Protein AF-A0A5K0ZL89-F1 (afdb_monomer_lite)

pLDDT: mean 92.08, std 4.56, range [72.5, 96.88]

Radius of gyration: 9.75 Å; chains: 1; bounding box: 21×14×28 Å

Foldseek 3Di:
DLVVLVVVVCVVCCVVPVQAWEAEPVPGTDHDPPDPHYHYDDSD

InterPro domains:
  IPR000760 Inositol monophosphatase-like [PF00459] (1-44)

Sequence (44 aa):
TDKRSETVILDVVRKNFVDHLILGEEGGLIGDTSSDYLWCIDPL

Structure (mmCIF, N/CA/C/O backbone):
data_AF-A0A5K0ZL89-F1
#
_entry.id   AF-A0A5K0ZL89-F1
#
loop_
_atom_site.group_PDB
_atom_site.id
_atom_site.type_symbol
_atom_site.label_atom_id
_atom_site.label_alt_id
_atom_site.label_comp_id
_atom_site.label_asym_id
_atom_site.label_entity_id
_atom_site.label_seq_id
_atom_site.pdbx_PDB_ins_code
_atom_site.Cartn_x
_atom_site.Cartn_y
_atom_site.Cartn_z
_atom_site.occupancy
_atom_site.B_iso_or_equiv
_atom_site.auth_seq_id
_atom_site.auth_comp_id
_atom_site.auth_asym_id
_atom_site.auth_atom_id
_atom_site.pdbx_PDB_model_num
ATOM 1 N N . THR A 1 1 ? 10.261 -2.760 -16.825 1.00 72.50 1 THR A N 1
ATOM 2 C CA . THR A 1 1 ? 11.117 -2.802 -15.631 1.00 72.50 1 THR A CA 1
ATOM 3 C C . THR A 1 1 ? 10.226 -2.756 -14.425 1.00 72.50 1 THR A C 1
ATOM 5 O O . THR A 1 1 ? 9.190 -2.098 -14.510 1.00 72.50 1 THR A O 1
ATOM 8 N N . ASP A 1 2 ? 10.625 -3.429 -13.359 1.00 86.88 2 ASP A N 1
ATOM 9 C CA . ASP A 1 2 ? 9.788 -3.821 -12.217 1.00 86.88 2 ASP A CA 1
ATOM 10 C C . ASP A 1 2 ? 9.079 -2.645 -11.554 1.00 86.88 2 ASP A C 1
ATOM 12 O O . ASP A 1 2 ? 7.891 -2.730 -11.266 1.00 86.88 2 ASP A O 1
ATOM 16 N N . LYS A 1 3 ? 9.704 -1.461 -11.528 1.00 87.62 3 LYS A N 1
ATOM 17 C CA . LYS A 1 3 ? 9.053 -0.203 -11.111 1.00 87.62 3 LYS A CA 1
ATOM 18 C C . LYS A 1 3 ? 7.739 0.122 -11.825 1.00 87.62 3 LYS A C 1
ATOM 20 O O . LYS A 1 3 ? 6.830 0.694 -11.227 1.00 87.62 3 LYS A O 1
ATOM 25 N N . ARG A 1 4 ? 7.617 -0.192 -13.121 1.00 91.00 4 ARG A N 1
ATOM 26 C CA . ARG A 1 4 ? 6.360 0.031 -13.861 1.00 91.00 4 ARG A CA 1
ATOM 27 C C . ARG A 1 4 ? 5.282 -0.954 -13.425 1.00 91.00 4 ARG A C 1
ATOM 29 O O . ARG A 1 4 ? 4.130 -0.549 -13.319 1.00 91.00 4 ARG A O 1
ATOM 36 N N . SER A 1 5 ? 5.659 -2.204 -13.174 1.00 91.88 5 SER A N 1
ATOM 37 C CA . SER A 1 5 ? 4.752 -3.219 -12.639 1.00 91.88 5 SER A CA 1
ATOM 38 C C . SER A 1 5 ? 4.292 -2.822 -11.235 1.00 91.88 5 SER A C 1
ATOM 40 O O . SER A 1 5 ? 3.090 -2.775 -10.987 1.00 91.88 5 SER A O 1
ATOM 42 N N . GLU A 1 6 ? 5.222 -2.401 -10.369 1.00 94.31 6 GLU A N 1
ATOM 43 C CA . GLU A 1 6 ? 4.922 -1.913 -9.019 1.00 94.31 6 GLU A CA 1
ATOM 44 C C . GLU A 1 6 ? 3.929 -0.748 -9.050 1.00 94.31 6 GLU A C 1
ATOM 46 O O . GLU A 1 6 ? 2.911 -0.782 -8.368 1.00 94.31 6 GLU A O 1
ATOM 51 N N . THR A 1 7 ? 4.163 0.247 -9.912 1.00 93.88 7 THR A N 1
ATOM 52 C CA . THR A 1 7 ? 3.286 1.424 -10.027 1.00 93.88 7 THR A CA 1
ATOM 53 C C . THR A 1 7 ? 1.848 1.032 -10.383 1.00 93.88 7 THR A C 1
ATOM 55 O O . THR A 1 7 ? 0.902 1.558 -9.801 1.00 93.88 7 THR A O 1
ATOM 58 N N . VAL A 1 8 ? 1.666 0.079 -11.305 1.00 95.44 8 VAL A N 1
ATOM 59 C CA . VAL A 1 8 ? 0.327 -0.384 -11.706 1.00 95.44 8 VAL A CA 1
ATOM 60 C C . VAL A 1 8 ? -0.370 -1.124 -10.562 1.00 95.44 8 VAL A C 1
ATOM 62 O O . VAL A 1 8 ? -1.562 -0.910 -10.339 1.00 95.44 8 VAL A O 1
ATOM 65 N N . ILE A 1 9 ? 0.353 -1.964 -9.816 1.00 93.81 9 ILE A N 1
ATOM 66 C CA . ILE A 1 9 ? -0.209 -2.675 -8.659 1.00 93.81 9 ILE A CA 1
ATOM 67 C C . ILE A 1 9 ? -0.588 -1.669 -7.563 1.00 93.81 9 ILE A C 1
ATOM 69 O O . ILE A 1 9 ? -1.703 -1.727 -7.041 1.00 93.81 9 ILE A O 1
ATOM 73 N N . LEU A 1 10 ? 0.288 -0.703 -7.267 1.00 93.88 10 LEU A N 1
ATOM 74 C CA . LEU A 1 10 ? 0.039 0.359 -6.290 1.00 93.88 10 LEU A CA 1
ATOM 75 C C . LEU A 1 10 ? -1.226 1.158 -6.618 1.00 93.88 10 LEU A C 1
ATOM 77 O O . LEU A 1 10 ? -2.029 1.416 -5.721 1.00 93.88 10 LEU A O 1
ATOM 81 N N . ASP A 1 11 ? -1.441 1.511 -7.887 1.00 95.12 11 ASP A N 1
ATOM 82 C CA . ASP A 1 11 ? -2.631 2.249 -8.321 1.00 95.12 11 ASP A CA 1
ATOM 83 C C . ASP A 1 11 ? -3.928 1.459 -8.100 1.00 95.12 11 ASP A C 1
ATOM 85 O O . ASP A 1 11 ? -4.958 2.036 -7.738 1.00 95.12 11 ASP A O 1
ATOM 89 N N . VAL A 1 12 ? -3.897 0.139 -8.303 1.00 95.69 12 VAL A N 1
ATOM 90 C CA . VAL A 1 12 ? -5.056 -0.731 -8.062 1.00 95.69 12 VAL A CA 1
ATOM 91 C C . VAL A 1 12 ? -5.311 -0.885 -6.568 1.00 95.69 12 VAL A C 1
ATOM 93 O O . VAL A 1 12 ? -6.449 -0.704 -6.132 1.00 95.69 12 VAL A O 1
ATOM 96 N N . VAL A 1 13 ? -4.277 -1.179 -5.775 1.00 94.31 13 VAL A N 1
ATOM 97 C CA . VAL A 1 13 ? -4.423 -1.366 -4.324 1.00 94.31 13 VAL A CA 1
ATOM 98 C C . VAL A 1 13 ? -4.926 -0.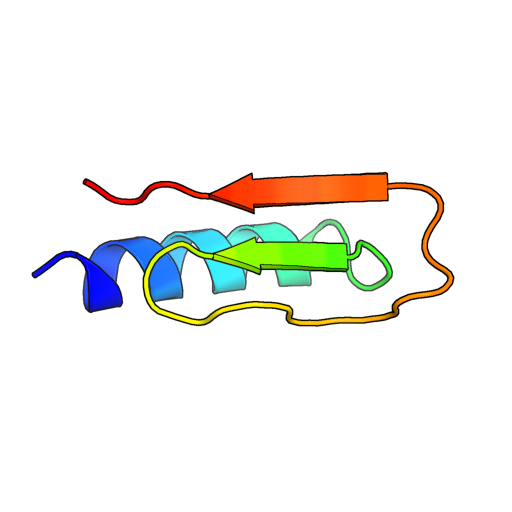079 -3.681 1.00 94.31 13 VAL A C 1
ATOM 100 O O . VAL A 1 13 ? -5.951 -0.108 -3.011 1.00 94.31 13 VAL A O 1
ATOM 103 N N . ARG A 1 14 ? -4.316 1.073 -3.982 1.00 92.31 14 ARG A N 1
ATOM 104 C CA . ARG A 1 14 ? -4.740 2.369 -3.425 1.00 92.31 14 ARG A CA 1
ATOM 105 C C . ARG A 1 14 ? -6.163 2.763 -3.801 1.00 92.31 14 ARG A C 1
ATOM 107 O O . ARG A 1 14 ? -6.826 3.430 -3.018 1.00 92.31 14 ARG A O 1
ATOM 114 N N . LYS A 1 15 ? -6.648 2.377 -4.986 1.00 95.44 15 LYS A N 1
ATOM 115 C CA . LYS A 1 15 ? -8.039 2.650 -5.389 1.00 95.44 15 LYS A CA 1
ATOM 116 C C .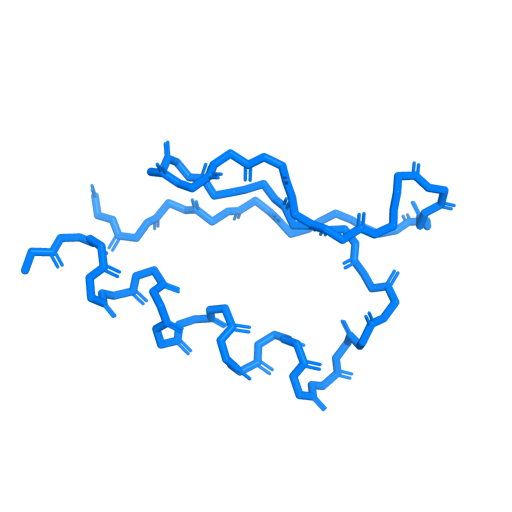 LYS A 1 15 ? -9.065 1.833 -4.610 1.00 95.44 15 LYS A C 1
ATOM 118 O O . LYS A 1 15 ? -10.185 2.304 -4.448 1.00 95.44 15 LYS A O 1
ATOM 123 N N . ASN A 1 16 ? -8.712 0.624 -4.181 1.00 96.25 16 ASN A N 1
ATOM 124 C CA . ASN A 1 16 ? -9.645 -0.296 -3.523 1.00 96.25 16 ASN A CA 1
ATOM 125 C C . ASN A 1 16 ? -9.473 -0.330 -1.997 1.00 96.25 16 ASN A C 1
ATOM 127 O O . ASN A 1 16 ? -10.423 -0.645 -1.289 1.00 96.25 16 ASN A O 1
ATOM 131 N N . PHE A 1 17 ? -8.283 0.017 -1.508 1.00 94.31 17 PHE A N 1
ATOM 132 C CA . PHE A 1 17 ? -7.850 -0.110 -0.120 1.00 94.31 17 PHE A CA 1
ATOM 133 C C . PHE A 1 17 ? -7.033 1.128 0.278 1.00 94.31 17 PHE A C 1
ATOM 135 O O . PHE A 1 17 ? -5.812 1.080 0.421 1.00 94.31 17 PHE A O 1
ATOM 142 N N . VAL A 1 18 ? -7.710 2.274 0.368 1.00 91.25 18 VAL A N 1
ATOM 143 C CA . VAL A 1 18 ? -7.088 3.598 0.579 1.00 91.25 18 VAL A CA 1
ATOM 144 C C . VAL A 1 18 ? -6.280 3.681 1.879 1.00 91.25 18 VAL A C 1
ATOM 146 O O . VAL A 1 18 ? -5.280 4.393 1.938 1.00 91.25 18 VAL A O 1
ATOM 149 N N . ASP A 1 19 ? -6.727 2.973 2.906 1.00 92.69 19 ASP A N 1
ATOM 150 C CA . ASP A 1 19 ? -6.222 2.967 4.278 1.00 92.69 19 ASP A CA 1
ATOM 151 C C . ASP A 1 19 ? -5.284 1.790 4.575 1.00 92.69 19 ASP A C 1
ATOM 153 O O . ASP A 1 19 ? -4.787 1.663 5.692 1.00 92.69 19 ASP A O 1
ATOM 157 N N . HIS A 1 20 ? -5.010 0.929 3.593 1.00 95.38 20 HIS A N 1
ATOM 158 C CA . HIS A 1 20 ? -4.088 -0.186 3.780 1.00 95.38 20 HIS A CA 1
ATOM 159 C C . HIS A 1 20 ? -2.630 0.269 3.666 1.00 95.38 20 HIS A C 1
ATOM 161 O O . HIS A 1 20 ? -2.272 1.079 2.804 1.00 95.38 20 HIS A O 1
ATOM 167 N N . LEU A 1 21 ? -1.769 -0.298 4.511 1.00 96.88 21 LEU A N 1
ATOM 168 C CA . LEU A 1 21 ? -0.325 -0.140 4.394 1.00 96.88 21 LEU A CA 1
ATOM 169 C C . LEU A 1 21 ? 0.197 -1.006 3.245 1.00 96.88 21 LEU A C 1
ATOM 171 O O . LEU A 1 21 ? -0.294 -2.109 2.998 1.00 96.88 21 LEU A O 1
ATOM 175 N N . ILE A 1 22 ? 1.219 -0.525 2.548 1.00 96.31 22 ILE A N 1
ATOM 176 C CA . ILE A 1 22 ? 1.864 -1.236 1.448 1.00 96.31 22 ILE A CA 1
ATOM 177 C C . ILE A 1 22 ? 3.378 -1.238 1.673 1.00 96.31 22 ILE A C 1
ATOM 179 O O . ILE A 1 22 ? 3.952 -0.212 2.019 1.00 96.31 22 ILE A O 1
ATOM 183 N N . LEU A 1 23 ? 4.026 -2.379 1.460 1.00 95.81 23 LEU A N 1
ATOM 184 C CA . LEU A 1 23 ? 5.474 -2.544 1.382 1.00 95.81 23 LEU A CA 1
ATOM 185 C C . LEU A 1 23 ? 5.813 -3.051 -0.022 1.00 95.81 23 LEU A C 1
ATOM 187 O O . LEU A 1 23 ? 5.552 -4.210 -0.342 1.00 95.81 23 LEU A O 1
ATOM 191 N N . GLY A 1 24 ? 6.359 -2.170 -0.854 1.00 94.19 24 GLY A N 1
ATOM 192 C CA . GLY A 1 24 ? 6.884 -2.519 -2.171 1.00 94.19 24 GLY A CA 1
ATOM 193 C C . GLY A 1 24 ? 8.378 -2.827 -2.117 1.00 94.19 24 GLY A C 1
ATOM 194 O O . GLY A 1 24 ? 9.109 -2.186 -1.357 1.00 94.19 24 GLY A O 1
ATOM 195 N N . GLU A 1 25 ? 8.835 -3.795 -2.907 1.00 89.94 25 GLU A N 1
ATOM 196 C CA . GLU A 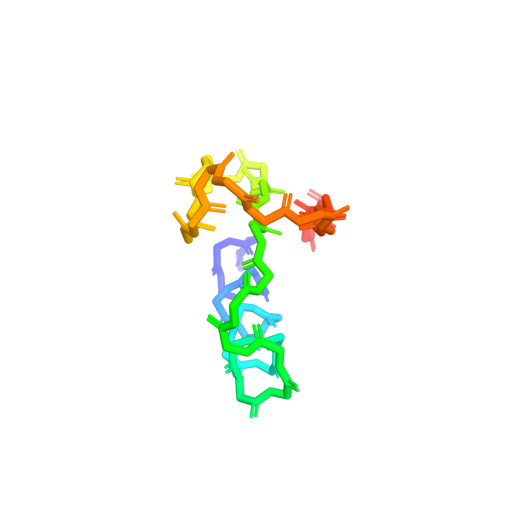1 25 ? 10.256 -4.143 -3.032 1.00 89.94 25 GLU A CA 1
ATOM 197 C C . GLU A 1 25 ? 11.110 -2.947 -3.486 1.00 89.94 25 GLU A C 1
ATOM 199 O O . GLU A 1 25 ? 12.167 -2.670 -2.917 1.00 89.94 25 GLU A O 1
ATOM 204 N N . GLU A 1 26 ? 10.619 -2.193 -4.469 1.00 85.88 26 GLU A N 1
ATOM 205 C CA . GLU A 1 26 ? 11.334 -1.072 -5.083 1.00 85.88 26 GLU A CA 1
ATOM 206 C C . GLU A 1 26 ? 10.983 0.265 -4.410 1.00 85.88 26 GLU A C 1
ATOM 208 O O . GLU A 1 26 ? 11.808 1.186 -4.355 1.00 85.88 26 GLU A O 1
ATOM 213 N N . GLY A 1 27 ? 9.746 0.387 -3.917 1.00 83.81 27 GLY A N 1
ATOM 214 C CA . GLY A 1 27 ? 9.185 1.617 -3.354 1.00 83.81 27 GLY A CA 1
ATOM 215 C C . GLY A 1 27 ? 9.239 1.739 -1.827 1.00 83.81 27 GLY A C 1
ATOM 216 O O . GLY A 1 27 ? 9.051 2.840 -1.305 1.00 83.81 27 GLY A O 1
ATOM 217 N N . GLY A 1 28 ? 9.498 0.648 -1.102 1.00 91.00 28 GLY A N 1
ATOM 218 C CA . GLY A 1 28 ? 9.482 0.616 0.362 1.00 91.00 28 GLY A CA 1
ATOM 219 C C . GLY A 1 28 ? 8.077 0.748 0.967 1.00 91.00 28 GLY A C 1
ATOM 220 O O . GLY A 1 28 ? 7.079 0.358 0.362 1.00 91.00 28 GLY A O 1
ATOM 221 N N . LEU A 1 29 ? 7.997 1.265 2.201 1.00 93.56 29 LEU A N 1
ATOM 222 C CA . LEU A 1 29 ? 6.737 1.436 2.937 1.00 93.56 29 LEU A CA 1
ATOM 223 C C . LEU A 1 29 ? 5.953 2.662 2.463 1.00 93.56 29 LEU A C 1
ATOM 225 O O . LEU A 1 29 ? 6.477 3.774 2.388 1.00 93.56 29 LEU A O 1
ATOM 229 N N . ILE A 1 30 ? 4.669 2.455 2.191 1.00 90.81 30 ILE A N 1
ATOM 230 C CA . ILE A 1 30 ? 3.759 3.426 1.601 1.00 90.81 30 ILE A CA 1
ATOM 231 C C . ILE A 1 30 ? 2.381 3.281 2.255 1.00 90.81 30 ILE A C 1
ATOM 233 O O . ILE A 1 30 ? 1.780 2.215 2.197 1.00 90.81 30 ILE A O 1
ATOM 237 N N . GLY A 1 31 ? 1.832 4.373 2.790 1.00 87.94 31 GLY A N 1
ATOM 238 C CA . GLY A 1 31 ? 0.486 4.397 3.377 1.00 87.94 31 GLY A CA 1
ATOM 239 C C . GLY A 1 31 ? 0.500 4.617 4.887 1.00 87.94 31 GLY A C 1
ATOM 240 O O . GLY A 1 31 ? 1.469 5.146 5.432 1.00 87.94 31 GLY A O 1
ATOM 241 N N . ASP A 1 32 ? -0.598 4.253 5.543 1.00 89.19 32 ASP A N 1
ATOM 242 C CA . ASP A 1 32 ? -0.791 4.470 6.976 1.00 89.19 32 ASP A CA 1
ATOM 243 C C . ASP A 1 32 ? -0.165 3.337 7.797 1.00 89.19 32 ASP A C 1
ATOM 245 O O . ASP A 1 32 ? -0.591 2.187 7.729 1.00 89.19 32 ASP A O 1
ATOM 249 N N . THR A 1 33 ? 0.841 3.658 8.609 1.00 88.00 33 THR A N 1
ATOM 250 C CA . THR A 1 33 ? 1.523 2.683 9.474 1.00 88.00 33 THR A CA 1
ATOM 251 C C . THR A 1 33 ? 0.669 2.177 10.636 1.00 88.00 33 THR A C 1
ATOM 253 O O . THR A 1 33 ? 1.084 1.250 11.324 1.00 88.00 33 THR A O 1
ATOM 256 N N . SER A 1 34 ? -0.485 2.799 10.887 1.00 93.12 34 SER A N 1
ATOM 257 C CA . SER A 1 34 ? -1.480 2.334 11.856 1.00 93.12 34 SER A CA 1
ATOM 258 C C . SER A 1 34 ? -2.526 1.396 11.252 1.00 93.12 34 SER A C 1
ATOM 260 O O . SER A 1 34 ? -3.382 0.906 11.982 1.00 93.12 34 SER A O 1
ATOM 262 N N . SER A 1 35 ? -2.447 1.127 9.944 1.00 95.12 35 SER A N 1
ATOM 263 C CA . SER A 1 35 ? -3.351 0.198 9.277 1.00 95.12 35 SER A CA 1
ATOM 264 C C . SER A 1 35 ? -3.254 -1.209 9.860 1.00 95.12 35 SER A C 1
ATOM 266 O O . SER A 1 35 ? -2.159 -1.738 10.063 1.00 95.12 35 SER A O 1
ATOM 268 N N . ASP A 1 36 ? -4.407 -1.853 10.031 1.00 96.38 36 ASP A N 1
ATOM 269 C CA . ASP A 1 36 ? -4.489 -3.258 10.439 1.00 96.38 36 ASP A CA 1
ATOM 270 C C . ASP A 1 36 ? -4.026 -4.225 9.330 1.00 96.38 36 ASP A C 1
ATOM 272 O O . ASP A 1 36 ? -3.818 -5.415 9.583 1.00 96.38 36 ASP A O 1
ATOM 276 N N . TYR A 1 37 ? -3.862 -3.736 8.094 1.00 95.12 37 TYR A N 1
ATOM 277 C CA . TYR A 1 37 ? -3.558 -4.551 6.922 1.00 95.12 37 TYR A CA 1
ATOM 278 C C . TYR A 1 37 ? -2.310 -4.066 6.182 1.00 95.12 37 TYR A C 1
ATOM 280 O O . TYR A 1 37 ? -2.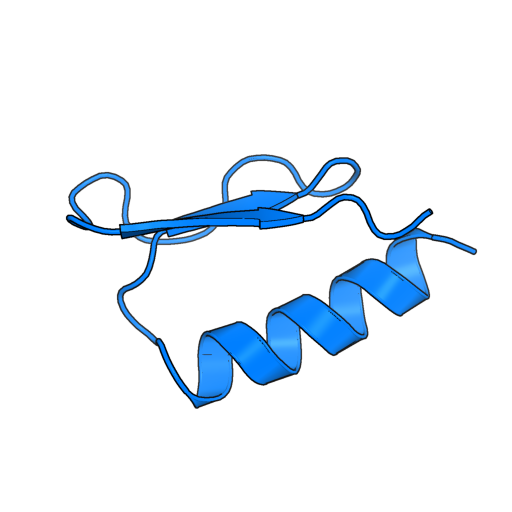137 -2.874 5.927 1.00 95.12 37 TYR A O 1
ATOM 288 N N . LEU A 1 38 ? -1.478 -5.026 5.761 1.00 95.88 38 LEU A N 1
ATOM 289 C CA . LEU A 1 38 ? -0.263 -4.801 4.978 1.00 95.88 38 LEU A CA 1
ATOM 290 C C . LEU A 1 38 ? -0.298 -5.592 3.664 1.00 95.88 38 LEU A C 1
ATOM 292 O O . LEU A 1 38 ? -0.462 -6.812 3.669 1.00 95.88 38 LEU A O 1
ATOM 296 N N . TRP A 1 39 ? -0.069 -4.902 2.550 1.00 95.81 39 TRP A N 1
ATOM 297 C CA . TRP A 1 39 ? 0.220 -5.500 1.247 1.00 95.81 39 TRP A CA 1
ATOM 298 C C . TRP A 1 39 ? 1.730 -5.571 1.022 1.00 95.81 39 TRP A C 1
ATOM 300 O O . TRP A 1 39 ? 2.371 -4.533 0.901 1.00 95.81 39 TRP A O 1
ATOM 310 N N . CYS A 1 40 ? 2.297 -6.772 0.915 1.00 95.38 40 CYS A N 1
ATOM 311 C CA . CYS A 1 40 ? 3.681 -6.960 0.470 1.00 95.38 40 CYS A CA 1
ATOM 312 C C . CYS A 1 40 ? 3.691 -7.221 -1.041 1.00 95.38 40 CYS A C 1
ATOM 314 O O . CYS A 1 40 ? 3.072 -8.186 -1.491 1.00 95.38 40 CYS A O 1
ATOM 316 N N . ILE A 1 41 ? 4.357 -6.361 -1.813 1.00 93.12 41 ILE A N 1
ATOM 317 C CA . ILE A 1 41 ? 4.390 -6.421 -3.279 1.00 93.12 41 ILE A CA 1
ATOM 318 C C . ILE A 1 41 ? 5.827 -6.646 -3.747 1.00 93.12 41 ILE A C 1
ATOM 320 O O . ILE A 1 41 ? 6.694 -5.802 -3.533 1.00 93.12 41 ILE A O 1
ATOM 324 N N . ASP A 1 42 ? 6.017 -7.763 -4.437 1.00 93.12 42 ASP A N 1
ATOM 325 C CA . ASP A 1 42 ? 7.200 -8.109 -5.220 1.00 93.12 42 ASP A CA 1
ATOM 326 C C . ASP A 1 42 ? 6.757 -8.121 -6.701 1.00 93.12 42 ASP A C 1
ATOM 328 O O . ASP A 1 42 ? 5.958 -8.979 -7.105 1.00 93.12 42 ASP A O 1
ATOM 332 N N . PRO A 1 43 ? 7.085 -7.066 -7.467 1.00 86.81 43 PRO A N 1
ATOM 333 C CA . PRO A 1 43 ? 6.618 -6.891 -8.834 1.00 86.81 43 PRO A CA 1
ATOM 334 C C . PRO A 1 43 ? 7.385 -7.724 -9.871 1.00 86.81 43 PRO A C 1
ATOM 336 O O . PRO A 1 43 ? 6.838 -7.866 -1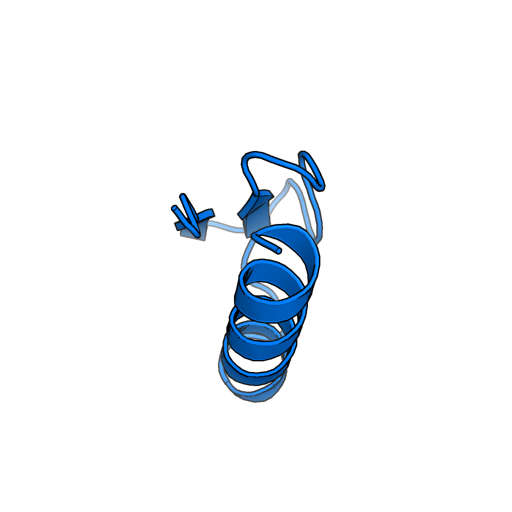0.976 1.00 86.81 43 PRO A O 1
ATOM 339 N N . LEU A 1 44 ? 8.596 -8.214 -9.558 1.00 84.38 44 LEU A N 1
ATOM 340 C CA . LEU A 1 44 ? 9.344 -9.207 -10.341 1.00 84.38 44 LEU A CA 1
ATOM 341 C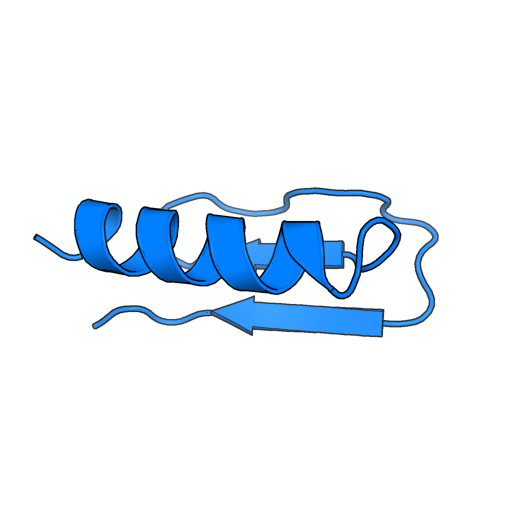 C . LEU A 1 44 ? 10.656 -9.658 -9.672 1.00 84.38 44 LEU A C 1
ATOM 343 O O . LEU A 1 44 ? 11.512 -8.780 -9.438 1.00 84.38 44 LEU A O 1
#

Secondary structure (DSSP, 8-state):
-HHHHHHHHHHHHHHH-TT-EEEETTTEEES-TT-S-EEEE---

Organism: NCBI:txid210225